Protein AF-A0A2M6ZWV0-F1 (afdb_monomer_lite)

Sequence (60 aa):
MNKMGIIIKSPNEIGIMREAGRIVAIVLDILSRAIKPGVTTGKLDAIAAKVFKEYGARAS

Foldseek 3Di:
DDPPDDDDDDPVVVVVVVLVVVLVVVLVVVLVVVDDPPDDVVNSVVSSCVSCVVVVHDDD

Radius of gyration: 15.24 Å; chains: 1; bounding box: 39×27×36 Å

pLDDT: mean 94.15, std 10.43, range [48.28, 98.62]

Secondary structure (DSSP, 8-state):
----S--PPPHHHHHHHHHHHHHHHHHHHHHHHH--TT--HHHHHHHHHHHHHHTT----

Structure (mmCIF, N/CA/C/O backbone):
data_AF-A0A2M6ZWV0-F1
#
_entry.id   AF-A0A2M6ZWV0-F1
#
loop_
_atom_site.group_PDB
_atom_site.id
_atom_site.type_symbol
_atom_site.label_atom_id
_atom_site.label_alt_id
_atom_site.label_comp_id
_atom_site.label_asym_id
_atom_site.label_entity_id
_atom_site.label_seq_id
_atom_site.pdbx_PDB_ins_code
_atom_site.Cartn_x
_atom_site.Cartn_y
_atom_site.Cartn_z
_atom_site.occupancy
_atom_site.B_iso_or_equiv
_atom_site.auth_seq_id
_atom_site.auth_comp_id
_atom_site.auth_asym_id
_atom_site.auth_atom_id
_atom_site.pdbx_PDB_model_num
ATOM 1 N N . MET A 1 1 ? 23.908 11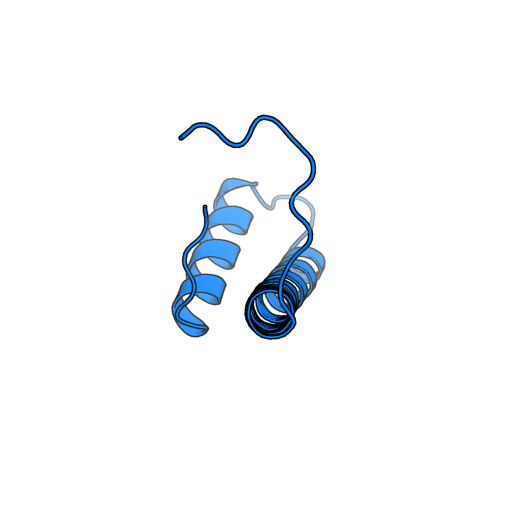.468 -10.644 1.00 48.28 1 MET A N 1
ATOM 2 C CA . MET A 1 1 ? 23.124 11.996 -11.785 1.00 48.28 1 MET A CA 1
ATOM 3 C C . MET A 1 1 ? 21.659 12.060 -11.381 1.00 48.28 1 MET A C 1
ATOM 5 O O . MET A 1 1 ? 21.002 11.027 -11.353 1.00 48.28 1 MET A O 1
ATOM 9 N N . ASN A 1 2 ? 21.166 13.246 -11.017 1.00 53.72 2 ASN A N 1
ATOM 10 C CA . ASN A 1 2 ? 19.742 13.470 -10.762 1.00 53.72 2 ASN A CA 1
ATOM 11 C C . ASN A 1 2 ? 18.982 13.378 -12.091 1.00 53.72 2 ASN A C 1
ATOM 13 O O . ASN A 1 2 ? 19.177 14.211 -12.973 1.00 53.72 2 ASN A O 1
ATOM 17 N N . LYS A 1 3 ? 18.145 12.349 -12.258 1.00 58.03 3 LYS A N 1
ATOM 18 C CA . LYS A 1 3 ? 17.240 12.226 -13.409 1.00 58.03 3 LYS A CA 1
ATOM 19 C C . LYS A 1 3 ? 16.031 13.137 -13.181 1.00 58.03 3 LYS A C 1
ATOM 21 O O . LYS A 1 3 ? 15.048 12.721 -12.583 1.00 58.03 3 LYS A O 1
ATOM 26 N N . MET A 1 4 ? 16.122 14.379 -13.647 1.00 70.06 4 MET A N 1
ATOM 27 C CA . MET A 1 4 ? 15.038 15.370 -13.618 1.00 70.06 4 MET A CA 1
ATOM 28 C C . MET A 1 4 ?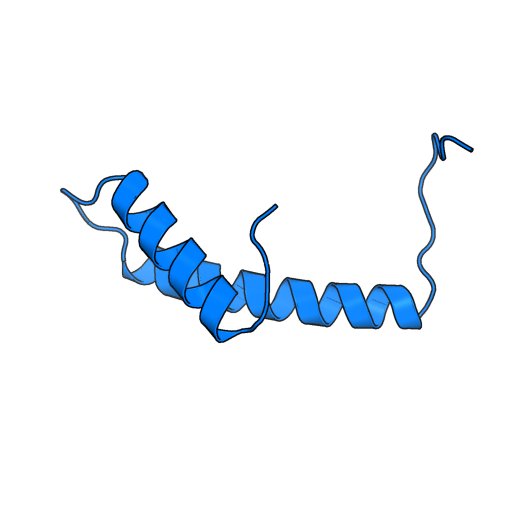 14.150 15.253 -14.878 1.00 70.06 4 MET A C 1
ATOM 30 O O . MET A 1 4 ? 14.002 16.210 -15.629 1.00 70.06 4 MET A O 1
ATOM 34 N N . GLY A 1 5 ? 13.621 14.058 -15.171 1.00 86.25 5 GLY A N 1
ATOM 35 C CA . GLY A 1 5 ? 12.809 13.804 -16.371 1.00 86.25 5 GLY A CA 1
ATOM 36 C C . GLY A 1 5 ? 12.027 12.489 -16.309 1.00 86.25 5 GLY A C 1
ATOM 37 O O . GLY A 1 5 ? 12.299 11.643 -15.457 1.00 86.25 5 GLY A O 1
ATOM 38 N N . ILE A 1 6 ? 11.050 12.311 -17.208 1.00 91.38 6 ILE A N 1
ATOM 39 C CA . ILE A 1 6 ? 10.251 11.076 -17.293 1.00 91.38 6 ILE A CA 1
ATOM 40 C C . ILE A 1 6 ? 11.166 9.915 -17.697 1.00 91.38 6 ILE A C 1
ATOM 42 O O . ILE A 1 6 ? 11.819 9.949 -18.738 1.00 91.38 6 ILE A O 1
ATOM 46 N N . ILE A 1 7 ? 11.211 8.875 -16.865 1.00 92.19 7 ILE A N 1
ATOM 47 C CA . ILE A 1 7 ? 12.037 7.690 -17.105 1.00 92.19 7 ILE A CA 1
ATOM 48 C C . ILE A 1 7 ? 11.208 6.663 -17.874 1.00 92.19 7 ILE A C 1
ATOM 50 O O . ILE A 1 7 ? 10.268 6.091 -17.324 1.00 92.19 7 ILE A O 1
ATOM 54 N N . ILE A 1 8 ? 11.593 6.384 -19.120 1.00 95.69 8 ILE A N 1
ATOM 55 C CA . ILE A 1 8 ? 11.057 5.241 -19.864 1.00 95.69 8 ILE A CA 1
ATOM 56 C C . ILE A 1 8 ? 11.681 3.965 -19.297 1.00 95.69 8 ILE A C 1
ATOM 58 O O . ILE A 1 8 ? 12.901 3.804 -19.296 1.00 95.69 8 ILE A O 1
ATOM 62 N N . LYS A 1 9 ? 10.835 3.084 -18.764 1.00 96.00 9 LYS A N 1
ATOM 63 C CA . LYS A 1 9 ? 11.246 1.850 -18.093 1.00 96.00 9 LYS A CA 1
ATOM 64 C C . LYS A 1 9 ? 11.562 0.751 -19.099 1.00 96.00 9 LYS A C 1
ATOM 66 O O . LYS A 1 9 ? 10.838 0.562 -20.074 1.00 96.00 9 LYS A O 1
ATOM 71 N N . SER A 1 10 ? 12.621 -0.003 -18.831 1.00 98.00 10 SER A N 1
ATOM 72 C CA . SER A 1 10 ? 12.913 -1.240 -19.555 1.00 98.00 10 SER A CA 1
ATOM 73 C C . SER A 1 10 ? 11.856 -2.318 -19.260 1.00 98.00 10 SER A C 1
ATOM 75 O O . SER A 1 10 ? 11.213 -2.277 -18.207 1.00 98.00 10 SER A O 1
ATOM 77 N N . PRO A 1 11 ? 11.697 -3.335 -20.126 1.00 98.44 11 PRO A N 1
ATOM 78 C CA . PRO A 1 11 ? 10.792 -4.455 -19.861 1.00 98.44 11 PRO A CA 1
ATOM 79 C C . PRO A 1 11 ? 11.047 -5.151 -18.516 1.00 98.44 11 PRO A C 1
ATOM 81 O O . PRO A 1 11 ? 10.095 -5.529 -17.835 1.00 98.44 11 PRO A O 1
ATOM 84 N N . ASN A 1 12 ? 12.315 -5.264 -18.100 1.00 98.31 12 ASN A N 1
ATOM 85 C CA . ASN A 1 12 ? 12.686 -5.831 -16.803 1.00 98.31 12 ASN A CA 1
ATOM 86 C C . ASN A 1 12 ? 12.205 -4.958 -15.633 1.00 98.31 12 ASN A C 1
ATOM 88 O O . ASN A 1 12 ? 11.578 -5.459 -14.704 1.00 98.31 12 ASN A O 1
ATOM 92 N N . GLU A 1 13 ? 12.433 -3.641 -15.694 1.00 98.19 13 GLU A N 1
ATOM 93 C CA . GLU A 1 13 ? 11.921 -2.726 -14.667 1.00 98.19 13 GLU A CA 1
ATOM 94 C C . GLU A 1 13 ? 10.389 -2.746 -14.601 1.00 98.19 13 GLU A C 1
ATOM 96 O O . GLU A 1 13 ? 9.829 -2.725 -13.509 1.00 98.19 13 GLU A O 1
ATOM 101 N N . ILE A 1 14 ? 9.704 -2.833 -15.747 1.00 98.38 14 ILE A N 1
ATOM 102 C CA . ILE A 1 14 ? 8.244 -2.987 -15.788 1.00 98.38 14 ILE A CA 1
ATOM 103 C C . ILE A 1 14 ? 7.824 -4.300 -15.113 1.00 98.38 14 ILE A C 1
ATOM 105 O O . ILE A 1 14 ? 6.845 -4.312 -14.370 1.00 98.38 14 ILE A O 1
ATOM 109 N N . GLY A 1 15 ? 8.555 -5.396 -15.336 1.00 98.50 15 GLY A N 1
ATOM 110 C CA . GLY A 1 15 ? 8.329 -6.674 -14.655 1.00 98.50 15 GLY A CA 1
ATOM 111 C C . GLY A 1 15 ? 8.409 -6.546 -13.131 1.00 98.50 15 GLY A C 1
ATOM 112 O O . GLY A 1 15 ? 7.481 -6.952 -12.434 1.00 98.50 15 GLY A O 1
ATOM 113 N N . ILE A 1 16 ? 9.456 -5.890 -12.626 1.00 97.44 16 ILE A N 1
ATOM 114 C CA . ILE A 1 16 ? 9.631 -5.615 -11.189 1.00 97.44 16 ILE A CA 1
ATOM 115 C C . ILE A 1 16 ? 8.484 -4.745 -10.653 1.00 97.44 16 ILE A C 1
ATOM 117 O O . ILE A 1 16 ? 7.927 -5.026 -9.593 1.00 97.44 16 ILE A O 1
ATOM 121 N N . MET A 1 17 ? 8.088 -3.705 -11.391 1.00 97.69 17 MET A N 1
ATOM 122 C CA . MET A 1 17 ? 6.983 -2.829 -10.989 1.00 97.69 17 MET A CA 1
ATOM 123 C C . MET A 1 17 ? 5.636 -3.558 -10.956 1.00 97.69 17 MET A C 1
ATOM 125 O O . MET A 1 17 ? 4.835 -3.297 -10.062 1.00 97.69 17 MET A O 1
ATOM 129 N N . ARG A 1 18 ? 5.377 -4.479 -11.893 1.00 98.25 18 ARG A N 1
ATOM 130 C CA . ARG A 1 18 ? 4.157 -5.306 -11.891 1.00 98.25 18 ARG A CA 1
ATOM 131 C C . ARG A 1 18 ? 4.085 -6.191 -10.657 1.00 98.25 18 ARG A C 1
ATOM 133 O O . ARG A 1 18 ? 3.029 -6.279 -10.039 1.00 98.25 18 ARG A O 1
ATOM 140 N N . GLU A 1 19 ? 5.201 -6.807 -10.292 1.00 97.44 19 GLU A N 1
ATOM 141 C CA . GLU A 1 19 ? 5.296 -7.641 -9.098 1.00 97.44 19 GLU A CA 1
ATOM 142 C C . GLU A 1 19 ? 5.046 -6.826 -7.820 1.00 97.44 19 GLU A C 1
ATOM 144 O O . GLU A 1 19 ? 4.201 -7.194 -7.002 1.00 97.44 19 GLU A O 1
ATOM 149 N N . ALA A 1 20 ? 5.679 -5.656 -7.700 1.00 96.94 20 ALA A N 1
ATOM 150 C CA . ALA A 1 20 ? 5.419 -4.735 -6.595 1.00 96.94 20 ALA A CA 1
ATOM 151 C C . ALA A 1 20 ? 3.946 -4.285 -6.556 1.00 96.94 20 ALA A C 1
ATOM 153 O O . ALA A 1 20 ? 3.307 -4.324 -5.504 1.00 96.94 20 ALA A O 1
ATOM 154 N 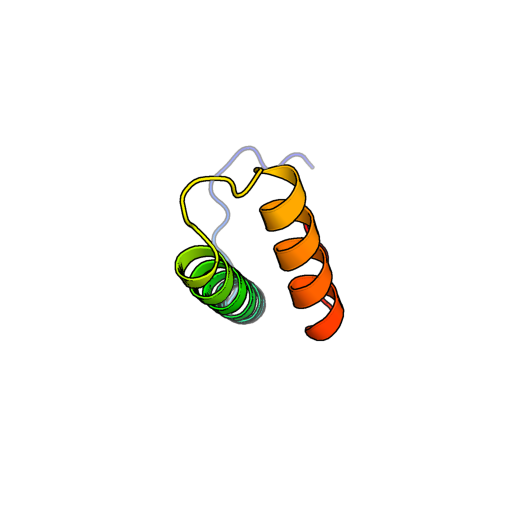N . GLY A 1 21 ? 3.378 -3.916 -7.708 1.00 97.25 21 GLY A N 1
ATOM 155 C CA . GLY A 1 21 ? 1.978 -3.509 -7.832 1.00 97.25 21 GLY A CA 1
ATOM 156 C C . GLY A 1 21 ? 0.993 -4.611 -7.434 1.00 97.25 21 GLY A C 1
ATOM 157 O O . GLY A 1 21 ? -0.011 -4.329 -6.782 1.00 97.25 21 GLY A O 1
ATOM 158 N N . ARG A 1 22 ? 1.299 -5.875 -7.751 1.00 98.25 22 ARG A N 1
ATOM 159 C CA . ARG A 1 22 ? 0.496 -7.035 -7.338 1.00 98.25 22 ARG A CA 1
ATOM 160 C C . ARG A 1 22 ? 0.462 -7.188 -5.818 1.00 98.25 22 ARG A C 1
ATOM 162 O O . ARG A 1 22 ? -0.612 -7.403 -5.262 1.00 98.25 22 ARG A O 1
ATOM 169 N N . ILE A 1 23 ? 1.607 -7.060 -5.145 1.00 97.88 23 ILE A N 1
ATOM 170 C CA . ILE A 1 23 ? 1.680 -7.126 -3.676 1.00 97.88 23 ILE A CA 1
ATOM 171 C C . ILE A 1 23 ? 0.885 -5.968 -3.061 1.00 97.88 23 ILE A C 1
ATOM 173 O O . ILE A 1 23 ? 0.080 -6.187 -2.158 1.00 97.88 23 ILE A O 1
ATOM 177 N N . VAL A 1 24 ? 1.035 -4.753 -3.594 1.00 97.88 24 VAL A N 1
ATOM 178 C CA . VAL A 1 24 ? 0.271 -3.580 -3.138 1.00 97.88 24 VAL A CA 1
ATOM 179 C C . VAL A 1 24 ? -1.236 -3.798 -3.289 1.00 97.88 24 VAL A C 1
ATOM 181 O O . VAL A 1 24 ? -1.985 -3.498 -2.361 1.00 97.88 24 VAL A O 1
ATOM 184 N N . ALA A 1 25 ? -1.694 -4.361 -4.409 1.00 98.44 25 ALA A N 1
ATOM 185 C CA . ALA A 1 25 ? -3.111 -4.652 -4.623 1.00 98.44 25 ALA A CA 1
ATOM 186 C C . ALA A 1 25 ? -3.672 -5.631 -3.575 1.00 98.44 25 ALA A C 1
ATOM 188 O O . ALA A 1 25 ? -4.769 -5.415 -3.065 1.00 98.44 25 ALA A O 1
ATOM 189 N N . ILE A 1 26 ? -2.902 -6.661 -3.208 1.00 98.25 26 ILE A N 1
ATOM 190 C CA . ILE A 1 26 ? -3.279 -7.616 -2.154 1.00 98.25 26 ILE A CA 1
ATOM 191 C C . ILE A 1 26 ? -3.406 -6.908 -0.800 1.00 98.25 26 ILE A C 1
ATOM 193 O O . ILE A 1 26 ? -4.395 -7.099 -0.093 1.00 98.25 26 ILE A O 1
ATOM 197 N N . VAL A 1 27 ? -2.435 -6.059 -0.447 1.00 98.12 27 VAL A N 1
ATOM 198 C CA . VAL A 1 27 ? -2.485 -5.275 0.797 1.00 98.12 27 VAL A CA 1
ATOM 199 C C . VAL A 1 27 ? -3.729 -4.385 0.822 1.00 98.12 27 VAL A C 1
ATOM 201 O O . VAL A 1 27 ? -4.444 -4.371 1.822 1.00 98.12 27 VAL A O 1
ATOM 204 N N . LEU A 1 28 ? -4.033 -3.683 -0.274 1.00 98.06 28 LEU A N 1
ATOM 205 C CA . LEU A 1 28 ? -5.202 -2.803 -0.364 1.00 98.06 28 LEU A CA 1
ATOM 206 C C . LEU A 1 28 ? -6.533 -3.560 -0.235 1.00 98.06 28 LEU A C 1
ATOM 208 O O . LEU A 1 28 ? -7.428 -3.067 0.450 1.00 98.06 28 LEU A O 1
ATOM 212 N N . ASP A 1 29 ? -6.664 -4.754 -0.822 1.00 98.62 29 ASP A N 1
ATOM 213 C CA . ASP A 1 29 ? -7.862 -5.598 -0.663 1.00 98.62 29 ASP A CA 1
ATOM 214 C C . ASP A 1 29 ? -8.059 -6.032 0.801 1.00 98.62 29 ASP A C 1
ATOM 216 O O . ASP A 1 29 ? -9.155 -5.916 1.353 1.00 98.62 29 ASP A O 1
ATOM 220 N N . ILE A 1 30 ? -6.983 -6.444 1.478 1.00 98.25 30 ILE A N 1
ATOM 221 C CA . ILE A 1 30 ? -7.029 -6.815 2.901 1.00 98.25 30 ILE A CA 1
ATOM 222 C C . ILE A 1 30 ? -7.418 -5.614 3.770 1.00 98.25 30 ILE A C 1
ATOM 224 O O . ILE A 1 30 ? -8.281 -5.736 4.643 1.00 98.25 30 ILE A O 1
ATOM 228 N N . LEU A 1 31 ? -6.815 -4.447 3.528 1.00 98.31 31 LEU A N 1
ATOM 229 C CA . LEU A 1 31 ? -7.142 -3.228 4.266 1.00 98.31 31 LEU A CA 1
ATOM 230 C C . LEU A 1 31 ? -8.591 -2.805 4.035 1.00 98.31 31 LEU A C 1
ATOM 232 O O . LEU A 1 31 ? -9.276 -2.476 5.001 1.00 98.31 31 LEU A O 1
ATOM 236 N N . SER A 1 32 ? -9.080 -2.872 2.794 1.00 98.38 32 SER A N 1
ATOM 237 C CA . SER A 1 32 ? -10.467 -2.542 2.449 1.00 98.38 32 SER A CA 1
ATOM 238 C C . SER A 1 32 ? -11.464 -3.354 3.280 1.00 98.38 32 SER A C 1
ATOM 240 O O . SER A 1 32 ? -12.404 -2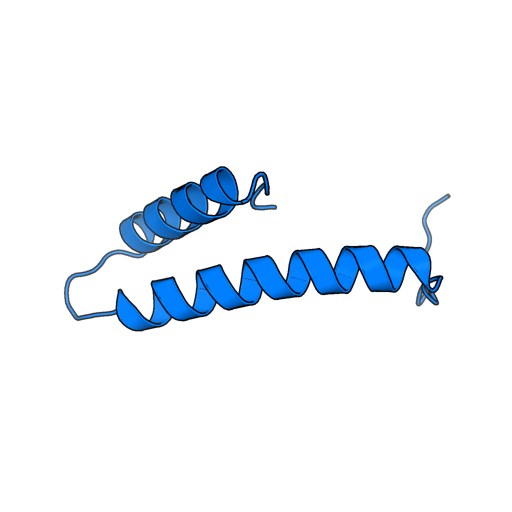.793 3.841 1.00 98.38 32 SER A O 1
ATOM 242 N N . ARG A 1 33 ? -11.202 -4.653 3.466 1.00 98.19 33 ARG A N 1
ATOM 243 C CA . ARG A 1 33 ? -12.032 -5.554 4.286 1.00 98.19 33 ARG A CA 1
ATOM 244 C C . ARG A 1 33 ? -11.908 -5.300 5.792 1.00 98.19 33 ARG A C 1
ATOM 246 O O . ARG A 1 33 ? -12.805 -5.665 6.550 1.00 98.19 33 ARG A O 1
ATOM 253 N N . ALA A 1 34 ? -10.804 -4.707 6.243 1.00 98.00 34 ALA A N 1
ATOM 254 C CA . ALA A 1 34 ? -10.553 -4.415 7.653 1.00 98.00 34 ALA A CA 1
ATOM 255 C C . ALA A 1 34 ? -11.193 -3.098 8.130 1.00 98.00 34 ALA A C 1
ATOM 257 O O . ALA A 1 34 ? -11.344 -2.899 9.339 1.00 98.00 34 ALA A O 1
ATOM 258 N N . ILE A 1 35 ? -11.566 -2.199 7.214 1.00 98.06 35 ILE A N 1
ATOM 259 C CA . ILE A 1 35 ? -12.145 -0.892 7.542 1.00 98.06 35 ILE A CA 1
ATOM 260 C C . ILE A 1 35 ? -13.563 -1.060 8.097 1.00 98.06 35 ILE A C 1
ATOM 262 O O . ILE A 1 35 ? -14.465 -1.562 7.432 1.00 98.06 35 ILE A O 1
ATOM 266 N N . LYS A 1 36 ? -13.764 -0.589 9.331 1.00 98.00 36 LYS A N 1
ATOM 267 C CA . LYS A 1 36 ? -15.069 -0.498 10.000 1.00 98.00 36 LYS A CA 1
ATOM 268 C C . LYS A 1 36 ? -15.023 0.540 11.132 1.00 98.00 36 LYS A C 1
ATOM 270 O O . LYS A 1 36 ? -13.924 0.853 11.604 1.00 98.00 36 LYS A O 1
ATOM 275 N N . PRO A 1 37 ? -16.174 1.064 11.603 1.00 98.38 37 PRO A N 1
ATOM 276 C CA . PRO A 1 37 ? -16.210 1.990 12.734 1.00 98.38 37 PRO A CA 1
ATOM 277 C C . PRO A 1 37 ? -15.429 1.464 13.947 1.00 98.38 37 PRO A C 1
ATOM 279 O O . PRO A 1 37 ? -15.517 0.287 14.297 1.00 98.38 37 PRO A O 1
ATOM 282 N N . GLY A 1 38 ? -14.633 2.337 14.569 1.00 97.94 38 GLY A N 1
ATOM 283 C CA . GLY A 1 38 ? -13.779 1.995 15.714 1.00 97.94 38 GLY A CA 1
ATOM 284 C C . GLY A 1 38 ? -12.407 1.394 15.367 1.00 97.94 38 GLY A C 1
ATOM 285 O O . GLY A 1 38 ? -11.605 1.142 16.271 1.00 97.94 38 GLY A O 1
ATOM 286 N N . VAL A 1 39 ? -12.088 1.174 14.086 1.00 98.19 39 VAL A N 1
ATOM 287 C CA . VAL A 1 39 ? -10.720 0.837 13.656 1.00 98.19 39 VAL A CA 1
ATOM 288 C C . VAL A 1 39 ? -9.879 2.106 13.560 1.00 98.19 39 VAL A C 1
ATOM 290 O O . VAL A 1 39 ? -10.293 3.098 12.970 1.00 98.19 39 VAL A O 1
ATOM 293 N N . THR A 1 40 ? -8.680 2.070 14.142 1.00 98.50 40 THR A N 1
ATOM 294 C CA . THR A 1 40 ? -7.714 3.169 14.055 1.00 98.50 40 THR A CA 1
ATOM 295 C C . THR A 1 40 ? -6.809 2.991 12.842 1.00 98.50 40 THR A C 1
ATOM 297 O O . THR A 1 40 ? -6.522 1.869 12.422 1.00 98.50 40 THR A O 1
ATOM 300 N N . THR A 1 41 ? -6.280 4.092 12.316 1.00 97.88 41 THR A N 1
ATOM 301 C CA . THR A 1 41 ? -5.285 4.061 11.233 1.00 97.88 41 THR A CA 1
ATOM 302 C C . THR A 1 41 ? -4.025 3.290 11.626 1.00 97.88 41 THR A C 1
ATOM 304 O O . THR A 1 41 ? -3.505 2.543 10.810 1.00 97.88 41 THR A O 1
ATOM 307 N N . GLY A 1 42 ? -3.597 3.351 12.893 1.00 98.38 42 GLY A N 1
ATOM 308 C CA . GLY A 1 42 ? -2.474 2.545 13.391 1.00 98.38 42 GLY A CA 1
ATOM 309 C C . GLY A 1 42 ? -2.720 1.029 13.350 1.00 98.38 42 GLY A C 1
ATOM 310 O O . GLY A 1 42 ? -1.789 0.260 13.132 1.00 98.38 42 GLY A O 1
ATOM 311 N N . LYS A 1 43 ? -3.973 0.568 13.498 1.00 98.31 43 LYS A N 1
ATOM 312 C CA . LYS A 1 43 ? -4.311 -0.854 13.294 1.00 98.31 43 LYS A CA 1
ATOM 313 C C . LYS A 1 43 ? -4.220 -1.242 11.819 1.00 98.31 43 LYS A C 1
ATOM 315 O O . LYS A 1 43 ? -3.747 -2.333 11.517 1.00 98.31 43 LYS A O 1
ATOM 320 N N . LEU A 1 44 ? -4.661 -0.363 10.918 1.00 98.38 44 LEU A N 1
ATOM 321 C CA . LEU A 1 44 ? -4.537 -0.576 9.474 1.00 98.38 44 LEU A CA 1
ATOM 322 C C . LEU A 1 44 ? -3.061 -0.620 9.051 1.00 98.38 44 LEU A C 1
ATOM 324 O O . LEU A 1 44 ? -2.671 -1.523 8.319 1.00 98.38 44 LEU A O 1
ATOM 328 N N . ASP A 1 45 ? -2.232 0.280 9.580 1.00 98.12 45 ASP A N 1
ATOM 329 C CA . ASP A 1 45 ? -0.784 0.295 9.343 1.00 98.12 45 ASP A CA 1
ATOM 330 C C . ASP A 1 45 ? -0.111 -1.011 9.799 1.00 98.12 45 ASP A C 1
ATOM 332 O O . ASP A 1 45 ? 0.595 -1.658 9.026 1.00 98.12 45 ASP A O 1
ATOM 336 N N . ALA A 1 46 ? -0.432 -1.484 11.008 1.00 97.81 46 ALA A N 1
ATOM 337 C CA . ALA A 1 46 ? 0.083 -2.755 11.516 1.00 97.81 46 ALA A CA 1
ATOM 338 C C . ALA A 1 46 ? -0.326 -3.959 10.644 1.00 97.81 46 ALA A C 1
ATOM 340 O O . ALA A 1 46 ? 0.476 -4.874 10.433 1.00 97.81 46 ALA A O 1
ATOM 341 N N . ILE A 1 47 ? -1.557 -3.965 10.114 1.00 97.62 47 ILE A N 1
ATOM 342 C CA . ILE A 1 47 ? -2.017 -4.989 9.162 1.00 97.62 47 ILE A CA 1
ATOM 343 C C . ILE A 1 47 ? -1.199 -4.907 7.869 1.00 97.62 47 ILE A C 1
ATOM 345 O O . ILE A 1 47 ? -0.675 -5.928 7.425 1.00 97.62 47 ILE A O 1
ATOM 349 N N . ALA A 1 48 ? -1.038 -3.714 7.294 1.00 97.88 48 ALA A N 1
ATOM 350 C CA . ALA A 1 48 ? -0.272 -3.518 6.067 1.00 97.88 48 ALA A CA 1
ATOM 351 C C . ALA A 1 48 ? 1.181 -3.991 6.226 1.00 97.88 48 ALA A C 1
ATOM 353 O O . ALA A 1 48 ? 1.667 -4.777 5.412 1.00 97.88 48 ALA A O 1
ATOM 354 N N . ALA A 1 49 ? 1.853 -3.580 7.306 1.00 97.06 49 ALA A N 1
ATOM 355 C CA . ALA A 1 49 ? 3.232 -3.957 7.603 1.00 97.06 49 ALA A CA 1
ATOM 356 C C . ALA A 1 49 ? 3.403 -5.477 7.744 1.00 97.06 49 ALA A C 1
ATOM 358 O O . ALA A 1 49 ? 4.377 -6.045 7.241 1.00 97.06 49 ALA A O 1
ATOM 359 N N . LYS A 1 50 ? 2.439 -6.149 8.389 1.00 97.25 50 LYS A N 1
ATOM 360 C CA . LYS A 1 50 ? 2.429 -7.610 8.503 1.00 97.25 50 LYS A CA 1
ATOM 361 C C . LYS A 1 50 ? 2.331 -8.272 7.127 1.00 97.25 50 LYS A C 1
ATOM 363 O O . LYS A 1 50 ? 3.149 -9.136 6.827 1.00 97.25 50 LYS A O 1
ATOM 368 N N . VAL A 1 51 ? 1.382 -7.844 6.294 1.00 97.19 51 VAL A N 1
ATOM 369 C CA . VAL A 1 51 ? 1.184 -8.428 4.958 1.00 97.19 51 VAL A CA 1
ATOM 370 C C . VAL A 1 51 ? 2.408 -8.179 4.074 1.00 97.19 51 VAL A C 1
ATOM 372 O O . VAL A 1 51 ? 2.919 -9.119 3.477 1.00 97.19 51 VAL A O 1
ATOM 375 N N . PHE A 1 52 ? 2.963 -6.961 4.035 1.00 97.50 52 PHE A N 1
ATOM 376 C CA . PHE A 1 52 ? 4.192 -6.701 3.273 1.00 97.50 52 PHE A CA 1
ATOM 377 C C . PHE A 1 52 ? 5.331 -7.643 3.682 1.00 97.50 52 PHE A C 1
ATOM 379 O O . PHE A 1 52 ? 5.979 -8.226 2.812 1.00 97.50 52 PHE A O 1
ATOM 386 N N . LYS A 1 53 ? 5.522 -7.864 4.990 1.00 96.88 53 LYS A N 1
ATOM 387 C CA . LYS A 1 53 ? 6.531 -8.796 5.509 1.00 96.88 53 LYS A CA 1
ATOM 388 C C . LYS A 1 53 ? 6.292 -10.239 5.049 1.00 96.88 53 LYS A C 1
ATOM 390 O O . LYS A 1 53 ? 7.258 -10.917 4.711 1.00 96.88 53 LYS A O 1
ATOM 395 N N . GLU A 1 54 ? 5.043 -10.704 5.014 1.00 96.94 54 GLU A N 1
ATOM 396 C CA . GLU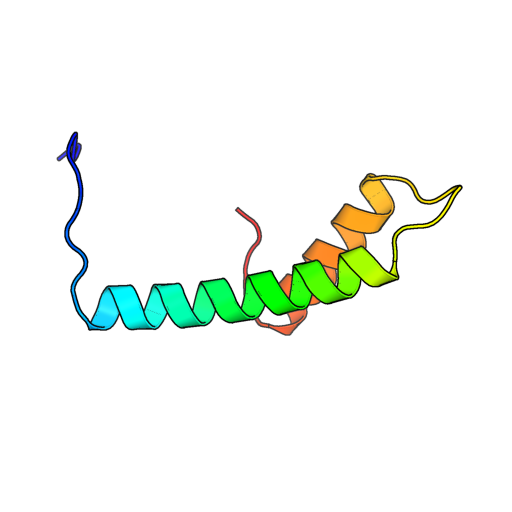 A 1 54 ? 4.683 -12.049 4.526 1.00 96.94 54 GLU A CA 1
ATOM 397 C C . GLU A 1 54 ? 5.033 -12.248 3.043 1.00 96.94 54 GLU A C 1
ATOM 399 O O . GLU A 1 54 ? 5.449 -13.335 2.652 1.00 96.94 54 GLU A O 1
ATOM 404 N N . TYR A 1 55 ? 4.949 -11.188 2.235 1.00 95.88 55 TYR A N 1
ATOM 405 C CA . TYR A 1 55 ? 5.341 -11.201 0.821 1.00 95.88 55 TYR A CA 1
ATOM 406 C C . TYR A 1 55 ? 6.821 -10.856 0.580 1.00 95.88 55 TYR A C 1
ATOM 408 O O . TYR A 1 55 ? 7.224 -10.665 -0.567 1.00 95.88 55 TYR A O 1
ATOM 416 N N . GLY A 1 56 ? 7.644 -10.746 1.631 1.00 95.75 56 GLY A N 1
ATOM 417 C CA . GLY A 1 56 ? 9.055 -10.355 1.503 1.00 95.75 56 GLY A CA 1
ATOM 418 C C . GLY A 1 56 ? 9.257 -8.928 0.978 1.00 95.75 56 GLY A C 1
ATOM 419 O O . GLY A 1 56 ? 10.334 -8.589 0.491 1.00 95.75 56 GLY A O 1
ATOM 420 N N . ALA A 1 57 ? 8.224 -8.091 1.064 1.00 95.44 57 ALA A N 1
ATOM 421 C CA . ALA A 1 57 ? 8.231 -6.706 0.632 1.00 95.44 57 ALA A CA 1
ATOM 422 C C . ALA A 1 57 ? 8.441 -5.757 1.820 1.00 95.44 57 ALA A C 1
ATOM 424 O O . ALA A 1 57 ? 8.200 -6.089 2.983 1.00 95.44 57 ALA A O 1
ATOM 425 N N . ARG A 1 58 ? 8.882 -4.535 1.517 1.00 91.62 58 ARG A N 1
ATOM 426 C CA . ARG A 1 58 ? 9.078 -3.469 2.499 1.00 91.62 58 ARG A CA 1
ATOM 427 C C . ARG A 1 58 ? 8.181 -2.285 2.149 1.00 91.62 58 ARG A C 1
ATOM 429 O O . ARG A 1 58 ? 8.211 -1.816 1.015 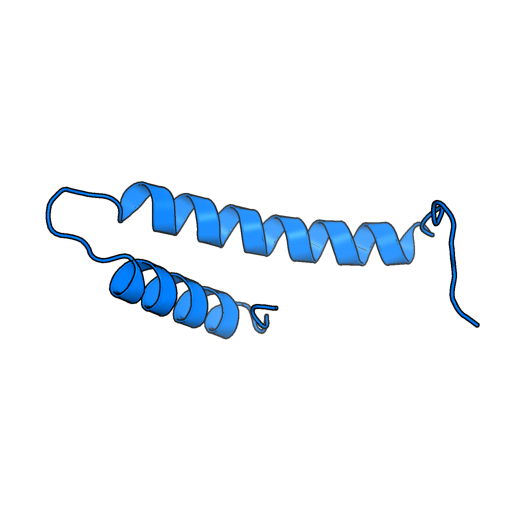1.00 91.62 58 ARG A O 1
ATOM 436 N N . ALA A 1 59 ? 7.435 -1.793 3.136 1.00 86.50 59 ALA A N 1
ATOM 437 C CA . ALA A 1 59 ? 6.723 -0.523 3.032 1.00 86.50 59 ALA A CA 1
ATOM 438 C C . ALA A 1 59 ? 7.730 0.640 2.930 1.00 86.50 59 ALA A C 1
ATOM 440 O O . ALA A 1 59 ? 8.724 0.667 3.666 1.00 86.50 59 ALA A O 1
ATOM 441 N N . SER A 1 60 ? 7.502 1.543 1.975 1.00 84.44 60 SER A N 1
ATOM 442 C CA . SER A 1 60 ? 8.349 2.712 1.699 1.00 84.44 60 SER A CA 1
ATOM 443 C C . SER A 1 60 ? 8.040 3.882 2.614 1.00 84.44 60 SER A C 1
ATOM 445 O O . SER A 1 60 ? 6.830 4.147 2.778 1.00 84.44 60 SER A O 1
#